Protein AF-A0A498NWX0-F1 (afdb_monomer_lite)

InterPro domains:
  IPR006941 Ribonuclease CAF1 [PF04857] (3-110)
  IPR012337 Ribonuclease H-like superfamily [SSF53098] (6-103)
  IPR036397 Ribonuclease H superfamily [G3DSA:3.30.420.10] (1-122)
  IPR051181 CAF1 family poly(A)-specific ribonucleases [PTHR15092] (2-141)

Secondary structure (DSSP, 8-state):
---TT--HHHHHHHHHHHHTTB---EEEEEEEEEETTTTEEEEEEEEEEB----SSTTS-----B--HHHHHHHHHTT--THHHHTTPBP---HHHHHHHHHHHHHHHHHHHHS---------S-------GGGHHHHHTT-

Foldseek 3Di:
DDDPPDDPVRRCVVCVVPVVLADDQKDKDKDWDQDPVVRDIDIDIDIAGAEADAPDPPGDDRHHDDDPVVVVVCVVVVNDCCCHPVVHDHDDDPVRVVVVVVVVVVVVCVPVVDPPPDPDDDDDDDDDDDDPVCVVVVVVVD

Radius of gyration: 28.74 Å; chains: 1; bounding box: 50×51×80 Å

pLDDT: mean 85.27, std 17.79, range [30.22, 98.44]

Structure (mmCIF, N/CA/C/O backbone):
data_AF-A0A498NWX0-F1
#
_entry.id   AF-A0A498NWX0-F1
#
loop_
_atom_site.group_PDB
_atom_site.id
_atom_site.type_symbol
_atom_site.label_atom_id
_atom_site.label_alt_id
_atom_site.label_comp_id
_atom_site.label_asym_id
_atom_site.label_entity_id
_atom_site.label_seq_id
_atom_site.pdbx_PDB_ins_code
_atom_site.Cartn_x
_atom_site.Cartn_y
_atom_site.Cartn_z
_atom_site.occupancy
_atom_site.B_iso_or_equiv
_atom_site.auth_seq_id
_atom_site.auth_comp_id
_atom_site.auth_asym_id
_atom_site.auth_atom_id
_atom_site.pdbx_PDB_model_num
ATOM 1 N N . MET A 1 1 ? 18.104 5.518 8.585 1.00 66.44 1 MET A N 1
ATOM 2 C CA . MET A 1 1 ? 18.520 6.357 7.433 1.00 66.44 1 MET A CA 1
ATOM 3 C C . MET A 1 1 ? 17.901 7.761 7.451 1.00 66.44 1 MET A C 1
ATOM 5 O O . MET A 1 1 ? 17.951 8.446 6.442 1.00 66.44 1 MET A O 1
ATOM 9 N N . THR A 1 2 ? 17.384 8.231 8.588 1.00 76.00 2 THR A N 1
ATOM 10 C CA . THR A 1 2 ? 17.028 9.639 8.831 1.00 76.00 2 THR A CA 1
ATOM 11 C C . THR A 1 2 ? 17.594 10.021 10.191 1.00 76.00 2 THR A C 1
ATOM 13 O O . THR A 1 2 ? 17.677 9.152 11.063 1.00 76.00 2 THR A O 1
ATOM 16 N N . ASN A 1 3 ? 17.979 11.275 10.374 1.00 84.44 3 ASN A N 1
ATOM 17 C CA . ASN A 1 3 ? 18.495 11.803 11.634 1.00 84.44 3 ASN A CA 1
ATOM 18 C C . ASN A 1 3 ? 17.549 12.888 12.179 1.00 84.44 3 ASN A C 1
ATOM 20 O O . ASN A 1 3 ? 16.794 13.493 11.424 1.00 84.44 3 ASN A O 1
ATOM 24 N N . GLY A 1 4 ? 17.589 13.145 13.488 1.00 89.38 4 GLY A N 1
ATOM 25 C CA . GLY A 1 4 ? 16.796 14.190 14.146 1.00 89.38 4 GLY A CA 1
ATOM 26 C C . GLY A 1 4 ? 17.169 15.619 13.741 1.00 89.38 4 GLY A C 1
ATOM 27 O O . GLY A 1 4 ? 16.420 16.539 14.042 1.00 89.38 4 GLY A O 1
ATOM 28 N N . LEU A 1 5 ? 18.297 15.796 13.048 1.00 94.62 5 LEU A N 1
ATOM 29 C CA . LEU A 1 5 ? 18.760 17.083 12.520 1.00 94.62 5 LEU A CA 1
ATOM 30 C C . LEU A 1 5 ? 18.372 17.316 11.053 1.00 94.62 5 LEU A C 1
ATOM 32 O O . LEU A 1 5 ? 18.697 18.366 10.510 1.00 94.62 5 LEU A O 1
ATOM 36 N N . ASP A 1 6 ? 17.717 16.348 10.405 1.00 95.62 6 ASP A N 1
ATOM 37 C CA . ASP A 1 6 ? 17.297 16.495 9.012 1.00 95.62 6 ASP A CA 1
ATOM 38 C C . ASP A 1 6 ? 16.229 17.594 8.900 1.00 95.62 6 ASP A C 1
ATOM 40 O O . ASP A 1 6 ? 15.231 17.588 9.630 1.00 95.62 6 ASP A O 1
ATOM 44 N N . THR A 1 7 ? 16.388 18.496 7.934 1.00 96.62 7 THR A N 1
ATOM 45 C CA . THR A 1 7 ? 15.298 19.383 7.507 1.00 96.62 7 THR A CA 1
ATOM 46 C C . THR A 1 7 ? 14.122 18.558 6.955 1.00 96.62 7 THR A C 1
ATOM 48 O O . THR A 1 7 ? 14.308 17.405 6.544 1.00 96.62 7 THR A O 1
ATOM 51 N N . PRO A 1 8 ? 12.894 19.114 6.897 1.00 96.31 8 PRO A N 1
ATOM 52 C CA . PRO A 1 8 ? 11.750 18.404 6.321 1.00 96.31 8 PRO A CA 1
ATOM 53 C C . PRO A 1 8 ? 12.016 17.856 4.908 1.00 96.31 8 PRO A C 1
ATOM 55 O O . PRO A 1 8 ? 11.657 16.714 4.617 1.00 96.31 8 PRO A O 1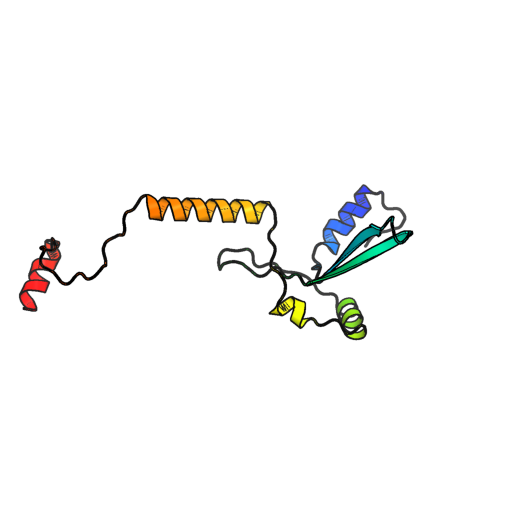
ATOM 58 N N . GLU A 1 9 ? 12.711 18.629 4.070 1.00 96.44 9 GLU A N 1
ATOM 59 C CA . GLU A 1 9 ? 13.061 18.258 2.694 1.00 96.44 9 GLU A CA 1
ATOM 60 C C . GLU A 1 9 ? 14.075 17.103 2.638 1.00 96.44 9 GLU A C 1
ATOM 62 O O . GLU A 1 9 ? 13.885 16.117 1.920 1.00 96.44 9 GLU A O 1
ATOM 67 N N . GLU A 1 10 ? 15.141 17.170 3.442 1.00 95.94 10 GLU A N 1
ATOM 68 C CA . GLU A 1 10 ? 16.142 16.099 3.521 1.00 95.94 10 GLU A CA 1
ATOM 69 C C . GLU A 1 10 ? 15.521 14.802 4.031 1.00 95.94 10 GLU A C 1
ATOM 71 O O . GLU A 1 10 ? 15.801 13.717 3.511 1.00 95.94 10 GLU A O 1
ATOM 76 N N . ARG A 1 11 ? 14.644 14.905 5.033 1.00 95.25 11 ARG A N 1
ATOM 77 C CA . ARG A 1 11 ? 13.928 13.759 5.583 1.00 95.25 11 ARG A CA 1
ATOM 78 C C . ARG A 1 11 ? 13.015 13.129 4.539 1.00 95.25 11 ARG A C 1
ATOM 80 O O . ARG A 1 11 ? 13.051 11.907 4.379 1.00 95.25 11 ARG A O 1
ATOM 87 N N . TYR A 1 12 ? 12.237 13.938 3.816 1.00 95.31 12 TYR A N 1
ATOM 88 C CA . TYR A 1 12 ? 11.396 13.468 2.716 1.00 95.31 12 TYR A CA 1
ATOM 89 C C . TYR A 1 12 ? 12.233 12.760 1.651 1.00 95.31 12 TYR A C 1
ATOM 91 O O . TYR A 1 12 ? 11.930 11.625 1.290 1.00 95.31 12 TYR A O 1
ATOM 99 N N . THR A 1 13 ? 13.332 13.374 1.213 1.00 94.94 13 THR A N 1
ATOM 100 C CA . THR A 1 13 ? 14.214 12.811 0.184 1.00 94.94 13 THR A CA 1
ATOM 101 C C . THR A 1 13 ? 14.802 11.467 0.619 1.00 94.94 13 THR A C 1
ATOM 103 O O . THR A 1 13 ? 14.779 10.492 -0.139 1.00 94.94 13 THR A O 1
ATOM 106 N N . LYS A 1 14 ? 15.281 11.368 1.866 1.00 94.38 14 LYS A N 1
ATOM 107 C CA . LYS A 1 14 ? 15.812 10.118 2.430 1.00 94.38 14 LYS A CA 1
ATOM 108 C C . LYS A 1 14 ? 14.736 9.036 2.528 1.00 94.38 14 LYS A C 1
ATOM 110 O O . LYS A 1 14 ? 15.011 7.895 2.156 1.00 94.38 14 LYS A O 1
ATOM 115 N N . LEU A 1 15 ? 13.528 9.368 2.986 1.00 93.81 15 LEU A N 1
ATOM 116 C CA . LEU A 1 15 ? 12.414 8.416 3.068 1.00 93.81 15 LEU A CA 1
ATOM 117 C C . LEU A 1 15 ? 11.953 7.971 1.682 1.00 93.81 15 LEU A C 1
ATOM 119 O O . LEU A 1 15 ? 11.847 6.775 1.430 1.00 93.81 15 LEU A O 1
ATOM 123 N N . ARG A 1 16 ? 11.756 8.904 0.751 1.00 92.94 16 ARG A N 1
ATOM 124 C CA . ARG A 1 16 ? 11.347 8.599 -0.622 1.00 92.94 16 ARG A CA 1
ATOM 125 C C . ARG A 1 16 ? 12.323 7.636 -1.292 1.00 92.94 16 ARG A C 1
ATOM 127 O O . ARG A 1 16 ? 11.891 6.674 -1.912 1.00 92.94 16 ARG A O 1
ATOM 134 N N . LYS A 1 17 ? 13.629 7.862 -1.135 1.00 91.56 17 LYS A N 1
ATOM 135 C CA . LYS A 1 17 ? 14.665 7.034 -1.766 1.00 91.56 17 LYS A CA 1
ATOM 136 C C . LYS A 1 17 ? 14.722 5.603 -1.222 1.00 91.56 17 LYS A C 1
ATOM 138 O O . LYS A 1 17 ? 14.952 4.675 -1.991 1.00 91.56 17 LYS A O 1
ATOM 143 N N . HIS A 1 18 ? 14.560 5.416 0.088 1.00 88.19 18 HIS A N 1
ATOM 144 C CA . HIS A 1 18 ? 14.820 4.117 0.722 1.00 88.19 18 HIS A CA 1
ATOM 145 C C . HIS A 1 18 ? 13.545 3.356 1.092 1.00 88.19 18 HIS A C 1
ATOM 147 O O . HIS A 1 18 ? 13.532 2.129 1.029 1.00 88.19 18 HIS A O 1
ATOM 153 N N . SER A 1 19 ? 12.476 4.063 1.458 1.00 90.62 19 SER A N 1
ATOM 154 C CA . SER A 1 19 ? 11.245 3.462 1.976 1.00 90.62 19 SER A CA 1
ATOM 155 C C . SER A 1 19 ? 10.212 3.153 0.892 1.00 90.62 19 SER A C 1
ATOM 157 O O . SER A 1 19 ? 9.406 2.252 1.089 1.00 90.62 19 SER A O 1
ATOM 159 N N . MET A 1 20 ? 10.245 3.825 -0.264 1.00 91.94 20 MET A N 1
ATOM 160 C CA . MET A 1 20 ? 9.265 3.577 -1.339 1.00 91.94 20 MET A CA 1
ATOM 161 C C . MET A 1 20 ? 9.499 2.269 -2.110 1.00 91.94 20 MET A C 1
ATOM 163 O O . MET A 1 20 ? 8.660 1.880 -2.912 1.00 91.94 20 MET A O 1
ATOM 167 N N . ASN A 1 21 ? 10.610 1.568 -1.858 1.00 92.75 21 ASN A N 1
ATOM 168 C CA . ASN A 1 21 ? 10.848 0.235 -2.423 1.00 92.75 21 ASN A CA 1
ATOM 169 C C . ASN A 1 21 ? 10.094 -0.872 -1.663 1.00 92.75 21 ASN A C 1
ATOM 171 O O . ASN A 1 21 ? 10.058 -2.013 -2.122 1.00 92.75 21 ASN A O 1
ATOM 175 N N . PHE A 1 22 ? 9.533 -0.567 -0.487 1.00 95.06 22 PHE A N 1
ATOM 176 C CA . PHE A 1 22 ? 8.675 -1.492 0.248 1.00 95.06 22 PHE A CA 1
ATOM 177 C C . PHE A 1 22 ? 7.246 -1.410 -0.276 1.00 95.06 22 PHE A C 1
ATOM 179 O O . PHE A 1 22 ? 6.739 -0.332 -0.580 1.00 95.06 22 PHE A O 1
ATOM 186 N N . LEU A 1 23 ? 6.580 -2.560 -0.332 1.00 95.25 23 LEU A N 1
ATOM 187 C CA . LEU A 1 23 ? 5.191 -2.634 -0.758 1.00 95.25 23 LEU A CA 1
ATOM 188 C C . LEU A 1 23 ? 4.243 -2.435 0.431 1.00 95.25 23 LEU A C 1
ATOM 190 O O . LEU A 1 23 ? 4.376 -3.098 1.462 1.00 95.25 23 LEU A O 1
ATOM 194 N N . LEU A 1 24 ? 3.241 -1.570 0.265 1.00 95.62 24 LEU A N 1
ATOM 195 C CA . LEU A 1 24 ? 2.084 -1.531 1.156 1.00 95.62 24 LEU A CA 1
ATOM 196 C C . LEU A 1 24 ? 1.210 -2.759 0.870 1.00 95.62 24 LEU A C 1
ATOM 198 O O . LEU A 1 24 ? 0.577 -2.825 -0.173 1.00 95.62 24 LEU A O 1
ATOM 202 N N . LEU A 1 25 ? 1.183 -3.735 1.779 1.00 96.62 25 LEU A N 1
ATOM 203 C CA . LEU A 1 25 ? 0.468 -5.005 1.569 1.00 96.62 25 LEU A CA 1
ATOM 204 C C . LEU A 1 25 ? -1.025 -4.931 1.933 1.00 96.62 25 LEU A C 1
ATOM 206 O O . LEU A 1 25 ? -1.852 -5.652 1.373 1.00 96.62 25 LEU A O 1
ATOM 210 N N . GLN A 1 26 ? -1.370 -4.081 2.903 1.00 97.88 26 GLN A N 1
ATOM 211 C CA . GLN A 1 26 ? -2.724 -3.939 3.427 1.00 97.88 26 GLN A CA 1
ATOM 212 C C . GLN A 1 26 ? -3.020 -2.472 3.740 1.00 97.88 26 GLN A C 1
ATOM 214 O O . GLN A 1 26 ? -2.251 -1.808 4.431 1.00 97.88 26 GLN A O 1
ATOM 219 N N . PHE A 1 27 ? -4.163 -1.988 3.267 1.00 98.06 27 PHE A N 1
ATOM 220 C CA . PHE A 1 27 ? -4.696 -0.666 3.557 1.00 98.06 27 PHE A CA 1
ATOM 221 C C . PHE A 1 27 ? -5.944 -0.798 4.438 1.00 98.06 27 PHE A C 1
ATOM 223 O O . PHE A 1 27 ? -6.945 -1.396 4.036 1.00 98.06 27 PHE A O 1
ATOM 230 N N . GLY A 1 28 ? -5.873 -0.275 5.662 1.00 98.06 28 GLY A N 1
ATOM 231 C CA . GLY A 1 28 ? -6.997 -0.233 6.596 1.00 98.06 28 GLY A CA 1
ATOM 232 C C . GLY A 1 28 ? -7.760 1.084 6.478 1.00 98.06 28 GLY A C 1
ATOM 233 O O . GLY A 1 28 ? -7.153 2.151 6.537 1.00 98.06 28 GLY A O 1
ATOM 234 N N . LEU A 1 29 ? -9.085 1.025 6.348 1.00 98.31 29 LEU A N 1
ATOM 235 C CA . LEU A 1 29 ? -9.952 2.206 6.290 1.00 98.31 29 LEU A CA 1
ATOM 236 C C . LEU A 1 29 ? -11.091 2.060 7.291 1.00 98.31 29 LEU A C 1
ATOM 238 O O . LEU A 1 29 ? -11.786 1.049 7.282 1.00 98.31 29 LEU A O 1
ATOM 242 N N . CYS A 1 30 ? -11.332 3.081 8.109 1.00 98.38 30 CYS A N 1
ATOM 243 C CA . CYS A 1 30 ? -12.505 3.134 8.971 1.00 98.38 30 CYS A CA 1
ATOM 244 C C . CYS A 1 30 ? -13.315 4.395 8.675 1.00 98.38 30 CYS A C 1
ATOM 246 O O . CYS A 1 30 ? -12.794 5.506 8.746 1.00 98.38 30 CYS A O 1
ATOM 248 N N . THR A 1 31 ? -14.588 4.222 8.329 1.00 98.19 31 THR A N 1
ATOM 249 C CA . THR A 1 31 ? -15.522 5.331 8.119 1.00 98.19 31 THR A CA 1
ATOM 250 C C . THR A 1 31 ? -16.300 5.595 9.395 1.00 98.19 31 THR A C 1
ATOM 252 O O . THR A 1 31 ? -16.735 4.639 10.038 1.00 98.19 31 THR A O 1
ATOM 255 N N . PHE A 1 32 ? -16.552 6.863 9.703 1.00 98.06 32 PHE A N 1
ATOM 256 C CA . PHE A 1 32 ? -17.303 7.291 10.879 1.00 98.06 32 PHE A CA 1
ATOM 257 C C . PHE A 1 32 ? -18.481 8.153 10.439 1.00 98.06 32 PHE A C 1
ATOM 259 O O . PHE A 1 32 ? -18.314 9.092 9.663 1.00 98.06 32 PHE A O 1
ATOM 266 N N . ARG A 1 33 ? -19.674 7.849 10.946 1.00 97.94 33 ARG A N 1
ATOM 267 C CA . ARG A 1 33 ? -20.877 8.660 10.752 1.00 97.94 33 ARG A CA 1
ATOM 268 C C . ARG A 1 33 ? -21.526 8.896 12.103 1.00 97.94 33 ARG A C 1
ATOM 270 O O . ARG A 1 33 ? -21.840 7.935 12.795 1.00 97.94 33 ARG A O 1
ATOM 277 N N . TYR A 1 34 ? -21.754 10.152 12.461 1.00 98.00 34 TYR A N 1
ATOM 278 C CA . TYR A 1 34 ? -22.507 10.466 13.669 1.00 98.00 34 TYR A CA 1
ATOM 279 C C . TYR A 1 34 ? -24.000 10.189 13.456 1.00 98.00 34 TYR A C 1
ATOM 281 O O . TYR A 1 34 ? -24.572 10.556 12.426 1.00 98.00 34 TYR A O 1
ATOM 289 N N . ASP A 1 35 ? -24.623 9.521 14.417 1.00 97.50 35 ASP A N 1
ATOM 290 C CA . ASP A 1 35 ? -26.054 9.266 14.476 1.00 97.50 35 ASP A CA 1
ATOM 291 C C . ASP A 1 35 ? -26.675 10.156 15.551 1.00 97.50 35 ASP A C 1
ATOM 293 O O . ASP A 1 35 ? -26.507 9.924 16.748 1.00 97.50 35 ASP A O 1
ATOM 297 N N . GLN A 1 36 ? -27.381 11.201 15.119 1.00 96.94 36 GLN A N 1
ATOM 298 C CA . GLN A 1 36 ? -27.972 12.186 16.028 1.00 96.94 36 GLN A CA 1
ATOM 299 C C . GLN A 1 36 ? -29.076 11.586 16.905 1.00 96.94 36 GLN A C 1
ATOM 301 O O . GLN A 1 36 ? -29.207 11.982 18.059 1.00 96.94 36 GLN A O 1
ATOM 306 N N . ASN A 1 37 ? -29.829 10.602 16.400 1.00 96.88 37 ASN A N 1
ATOM 307 C CA . ASN A 1 37 ? -30.935 9.997 17.147 1.00 96.88 37 ASN A CA 1
ATOM 308 C C . ASN A 1 37 ? -30.424 9.182 18.336 1.00 96.88 37 ASN A C 1
ATOM 310 O O . ASN A 1 37 ? -31.054 9.143 19.388 1.00 96.88 37 ASN A O 1
ATOM 314 N N . GLN A 1 38 ? -29.277 8.529 18.160 1.00 95.69 38 GLN A N 1
ATOM 315 C CA . GLN A 1 38 ? -28.650 7.716 19.200 1.00 95.69 38 GLN A CA 1
ATOM 316 C C . GLN A 1 38 ? -27.553 8.470 19.958 1.00 95.69 38 GLN A C 1
ATOM 318 O O . GLN A 1 38 ? -27.058 7.968 20.961 1.00 95.69 38 GLN A O 1
ATOM 323 N N . SER A 1 39 ? -27.177 9.670 19.501 1.00 96.56 39 SER A N 1
ATOM 324 C CA . SER A 1 39 ? -26.044 10.449 20.011 1.00 96.56 39 SER A CA 1
ATOM 325 C C . SER A 1 39 ? -24.712 9.678 20.008 1.00 96.56 39 SER A C 1
ATOM 327 O O . SER A 1 39 ? -23.859 9.885 20.871 1.00 96.56 39 SER A O 1
ATOM 329 N N . THR A 1 40 ? -24.504 8.790 19.030 1.00 97.81 40 THR A N 1
ATOM 330 C CA . THR A 1 40 ? -23.328 7.903 18.930 1.00 97.81 40 THR A CA 1
ATOM 331 C C . THR A 1 40 ? -22.691 7.944 17.540 1.00 97.81 40 THR A C 1
ATOM 333 O O . THR A 1 40 ? -23.290 8.412 16.575 1.00 97.81 40 THR A O 1
ATOM 336 N N . TYR A 1 41 ? -21.455 7.451 17.409 1.00 97.94 41 TYR A N 1
ATOM 337 C CA . TYR A 1 41 ? -20.819 7.244 16.104 1.00 97.94 41 TYR A CA 1
ATOM 338 C C . TYR A 1 41 ? -21.025 5.812 15.613 1.00 97.94 41 TYR A C 1
ATOM 340 O O . TYR A 1 41 ? -20.691 4.851 16.300 1.00 97.94 41 TYR A O 1
ATOM 348 N N . VAL A 1 42 ? -21.492 5.680 14.376 1.00 97.75 42 VAL A N 1
ATOM 349 C CA . VAL A 1 42 ? -21.519 4.424 13.630 1.00 97.75 42 VAL A CA 1
ATOM 350 C C . VAL A 1 42 ? -20.229 4.308 12.833 1.00 97.75 42 VAL A C 1
ATOM 352 O O . VAL A 1 42 ? -19.896 5.199 12.045 1.00 97.75 42 VAL A O 1
ATOM 355 N N . THR A 1 43 ? -19.514 3.202 13.018 1.00 98.12 43 THR A N 1
ATOM 356 C CA . THR A 1 43 ? -18.236 2.947 12.352 1.00 98.12 43 THR A CA 1
ATOM 357 C C . THR A 1 43 ? -18.329 1.767 11.394 1.00 98.12 43 THR A C 1
ATOM 359 O O . THR A 1 43 ? -19.117 0.840 11.592 1.00 98.12 43 THR A O 1
ATOM 362 N N . LYS A 1 44 ? -17.534 1.801 10.322 1.00 98.38 44 LYS A N 1
ATOM 363 C CA . LYS A 1 44 ? -17.329 0.651 9.432 1.00 98.38 44 LYS A CA 1
ATOM 364 C C . LYS A 1 44 ? -15.856 0.552 9.085 1.00 98.38 44 LYS A C 1
ATOM 366 O O . LYS A 1 44 ? -15.319 1.469 8.468 1.00 98.38 44 LYS A O 1
ATOM 371 N N . ALA A 1 45 ? -15.230 -0.545 9.492 1.00 98.31 45 ALA A N 1
ATOM 372 C CA . ALA A 1 45 ? -13.824 -0.818 9.241 1.00 98.31 45 ALA A CA 1
ATOM 373 C C . ALA A 1 45 ? -13.659 -1.810 8.083 1.00 98.31 45 ALA A C 1
ATOM 375 O O . ALA A 1 45 ? -14.394 -2.791 7.980 1.00 98.31 45 ALA A O 1
ATOM 376 N N . PHE A 1 46 ? -12.669 -1.557 7.236 1.00 98.31 46 PHE A N 1
ATOM 377 C CA . PHE A 1 46 ? -12.350 -2.325 6.043 1.00 98.31 46 PHE A CA 1
ATOM 378 C C . PHE A 1 46 ? -10.855 -2.619 5.998 1.00 98.31 46 PHE A C 1
ATOM 380 O O . PHE A 1 46 ? -10.034 -1.791 6.392 1.00 98.31 46 PHE A O 1
ATOM 387 N N . ASN A 1 47 ? -10.521 -3.792 5.467 1.00 98.00 47 ASN A N 1
ATOM 388 C CA . ASN A 1 47 ? -9.155 -4.229 5.224 1.00 98.00 47 ASN A CA 1
ATOM 389 C C . ASN A 1 47 ? -9.002 -4.554 3.739 1.00 98.00 47 ASN A C 1
ATOM 391 O O . ASN A 1 47 ? -9.557 -5.545 3.264 1.00 98.00 47 ASN A O 1
ATOM 395 N N . PHE A 1 48 ? -8.246 -3.732 3.021 1.00 98.38 48 PHE A N 1
ATOM 396 C CA . PHE A 1 48 ? -7.950 -3.929 1.608 1.00 98.38 48 PHE A CA 1
ATOM 397 C C . PHE A 1 48 ? -6.562 -4.538 1.470 1.00 98.38 48 PHE A C 1
ATOM 399 O O . PHE A 1 48 ? -5.566 -3.892 1.777 1.00 98.38 48 PHE A O 1
ATOM 406 N N . TYR A 1 49 ? -6.491 -5.785 1.021 1.00 98.38 49 TYR A N 1
ATOM 407 C CA . TYR A 1 49 ? -5.227 -6.422 0.665 1.00 98.38 49 TYR A CA 1
ATOM 408 C C . TYR A 1 49 ? -4.925 -6.065 -0.783 1.00 98.38 49 TYR A C 1
ATOM 410 O O . TYR A 1 49 ? -5.752 -6.335 -1.651 1.00 98.38 49 TYR A O 1
ATOM 418 N N . ILE A 1 50 ? -3.784 -5.435 -1.041 1.00 97.31 50 ILE A N 1
ATOM 419 C CA . ILE A 1 50 ? -3.435 -4.905 -2.364 1.00 97.31 50 ILE A CA 1
ATOM 420 C C . ILE A 1 50 ? -2.144 -5.546 -2.857 1.00 97.31 50 ILE A C 1
ATOM 422 O O . ILE A 1 50 ? -1.236 -5.818 -2.072 1.00 97.31 50 ILE A O 1
ATOM 426 N N . PHE A 1 51 ? -2.063 -5.809 -4.157 1.00 96.88 51 PHE A N 1
ATOM 427 C CA . PHE A 1 51 ? -0.869 -6.386 -4.763 1.00 96.88 51 PHE A CA 1
ATOM 428 C C . PHE A 1 51 ? -0.724 -5.915 -6.215 1.00 96.88 51 PHE A C 1
ATOM 430 O O . PHE A 1 51 ? -1.704 -5.993 -6.959 1.00 96.88 51 PHE A O 1
ATOM 437 N N . PRO A 1 52 ? 0.465 -5.451 -6.646 1.00 94.44 52 PRO A N 1
ATOM 438 C CA . PRO A 1 52 ? 0.703 -4.957 -7.999 1.00 94.44 52 PRO A CA 1
ATOM 439 C C . PRO A 1 52 ? 0.789 -6.116 -9.001 1.00 94.44 52 PRO A C 1
ATOM 441 O O . PRO A 1 52 ? 1.852 -6.455 -9.515 1.00 94.44 52 PRO A O 1
ATOM 444 N N . LYS A 1 53 ? -0.339 -6.782 -9.251 1.00 91.00 53 LYS A N 1
ATOM 445 C CA . LYS A 1 53 ? -0.418 -7.872 -10.220 1.00 91.00 53 LYS A CA 1
ATOM 446 C C . LYS A 1 53 ? -0.298 -7.296 -11.639 1.00 91.00 53 LYS A C 1
ATOM 448 O O . LYS A 1 53 ? -1.154 -6.489 -12.006 1.00 91.00 53 LYS A O 1
ATOM 453 N N . PRO A 1 54 ? 0.676 -7.740 -12.458 1.00 88.44 54 PRO A N 1
ATOM 454 C CA . PRO A 1 54 ? 0.779 -7.300 -13.844 1.00 88.44 54 PRO A CA 1
ATOM 455 C C . PRO A 1 54 ? -0.522 -7.588 -14.596 1.00 88.44 54 PRO A C 1
ATOM 457 O O . PRO A 1 54 ? -1.025 -8.716 -14.587 1.00 88.44 54 PRO A O 1
ATOM 460 N N . PHE A 1 55 ? -1.081 -6.5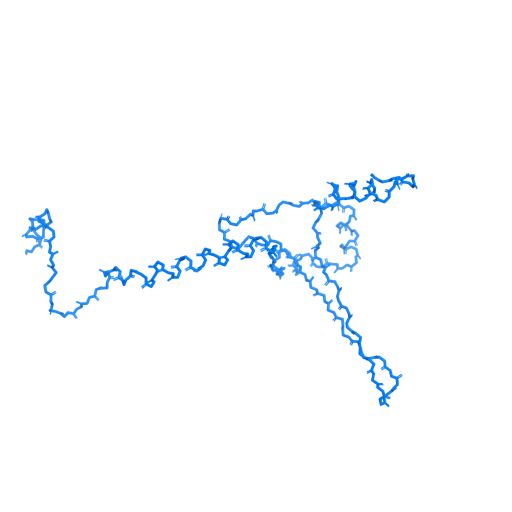61 -15.232 1.00 83.38 55 PHE A N 1
ATOM 461 C CA . PHE A 1 55 ? -2.361 -6.668 -15.929 1.00 83.38 55 PHE A CA 1
ATOM 462 C C . PHE A 1 55 ? -2.236 -7.416 -17.267 1.00 83.38 55 PHE A C 1
ATOM 464 O O . PHE A 1 55 ? -3.139 -8.142 -17.681 1.00 83.38 55 PHE A O 1
ATOM 471 N N . SER A 1 56 ? -1.093 -7.278 -17.937 1.00 81.44 56 SER A N 1
ATOM 472 C CA . SER A 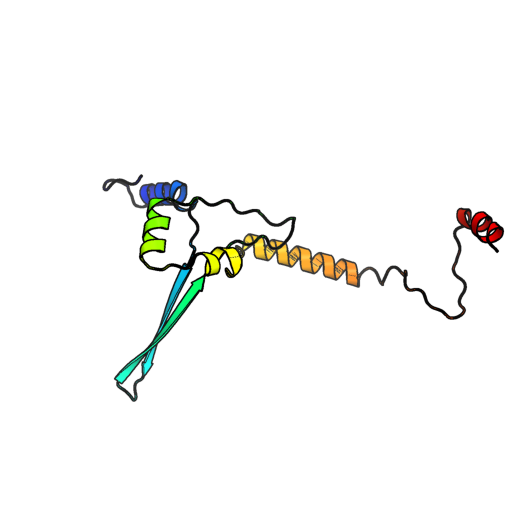1 56 ? -0.774 -7.935 -19.204 1.00 81.44 56 SER A CA 1
ATOM 473 C C . SER A 1 56 ? 0.718 -8.268 -19.288 1.00 81.44 56 SER A C 1
ATOM 475 O O . SER A 1 56 ? 1.507 -7.822 -18.458 1.00 81.44 56 SER A O 1
ATOM 477 N N . ARG A 1 57 ? 1.133 -9.013 -20.322 1.00 80.56 57 ARG A N 1
ATOM 478 C CA . ARG A 1 57 ? 2.559 -9.320 -20.562 1.00 80.56 57 ARG A CA 1
ATOM 479 C C . ARG A 1 57 ? 3.419 -8.084 -20.840 1.00 80.56 57 ARG A C 1
ATOM 481 O O . ARG A 1 57 ? 4.632 -8.169 -20.716 1.00 80.56 57 ARG A O 1
ATOM 488 N N . THR A 1 58 ? 2.805 -6.977 -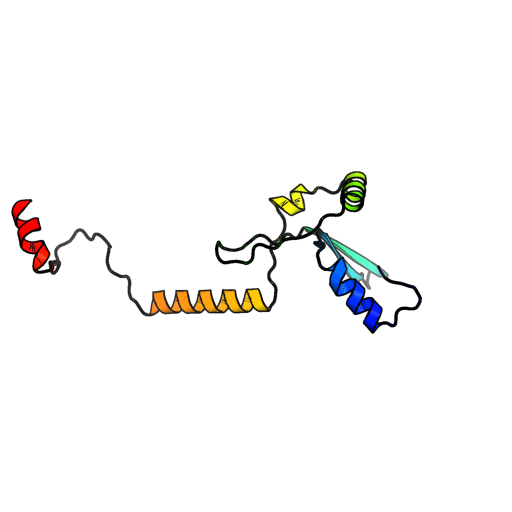21.249 1.00 81.00 58 THR A N 1
ATOM 489 C CA . THR A 1 58 ? 3.485 -5.703 -21.512 1.00 81.00 58 THR A CA 1
ATOM 490 C C . THR A 1 58 ? 3.422 -4.754 -20.319 1.00 81.00 58 THR A C 1
ATOM 492 O O . THR A 1 58 ? 4.040 -3.695 -20.359 1.00 81.00 58 THR A O 1
ATOM 495 N N . SER A 1 59 ? 2.678 -5.106 -19.265 1.00 83.06 59 SER A N 1
ATOM 496 C CA .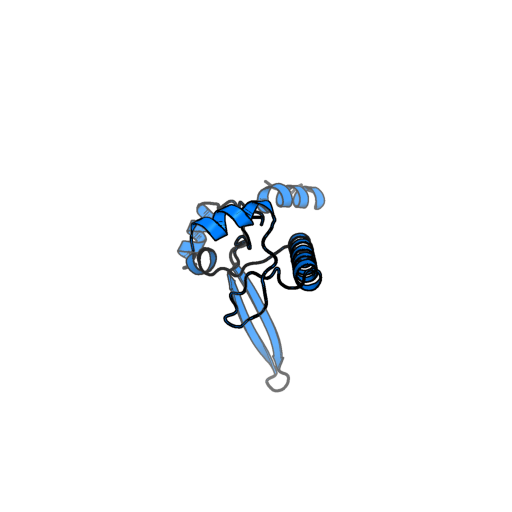 SER A 1 59 ? 2.588 -4.292 -18.056 1.00 83.06 59 SER A CA 1
ATOM 497 C C . SER A 1 59 ? 3.891 -4.366 -17.252 1.00 83.06 59 SER A C 1
ATOM 499 O O . SER A 1 59 ? 4.538 -5.417 -17.255 1.00 83.06 59 SER A O 1
ATOM 501 N N . PRO A 1 60 ? 4.266 -3.289 -16.538 1.00 84.62 60 PRO A N 1
ATOM 502 C CA . PRO A 1 60 ? 5.435 -3.300 -15.671 1.00 84.62 60 PRO A CA 1
ATOM 503 C C . PRO A 1 60 ? 5.378 -4.440 -14.648 1.00 84.62 60 PRO A C 1
ATOM 505 O O . PRO A 1 60 ? 4.365 -4.647 -13.979 1.00 84.62 60 PRO A O 1
ATOM 508 N N . ASP A 1 61 ? 6.486 -5.167 -14.517 1.00 88.69 61 ASP A N 1
ATOM 509 C CA . ASP A 1 61 ? 6.672 -6.153 -13.455 1.00 88.69 61 ASP A CA 1
ATOM 510 C C . ASP A 1 61 ? 7.298 -5.467 -12.235 1.00 88.69 61 ASP A C 1
ATOM 512 O O . ASP A 1 61 ? 8.497 -5.157 -12.208 1.00 88.69 61 ASP A O 1
ATOM 516 N N . ILE A 1 62 ? 6.457 -5.148 -11.250 1.00 91.38 62 ILE A N 1
ATOM 517 C CA . ILE A 1 62 ? 6.846 -4.343 -10.092 1.00 91.38 62 ILE A CA 1
ATOM 518 C C . ILE A 1 62 ? 7.686 -5.183 -9.127 1.00 91.38 62 ILE A C 1
ATOM 520 O O . ILE A 1 62 ? 7.227 -6.163 -8.541 1.00 91.38 62 ILE A O 1
ATOM 524 N N . LYS A 1 63 ? 8.923 -4.734 -8.894 1.00 93.75 63 LYS A N 1
ATOM 525 C CA . LYS A 1 63 ? 9.831 -5.303 -7.893 1.00 93.75 63 LYS A CA 1
ATOM 526 C C . LYS A 1 63 ? 9.722 -4.526 -6.590 1.00 93.75 63 LYS A C 1
ATOM 528 O O . LYS A 1 63 ? 9.830 -3.304 -6.585 1.00 93.75 63 LYS A O 1
ATOM 533 N N . PHE A 1 64 ? 9.574 -5.245 -5.485 1.00 94.94 64 PHE A N 1
ATOM 534 C CA . PHE A 1 64 ? 9.512 -4.672 -4.145 1.00 94.94 64 PHE A CA 1
ATOM 535 C C . PHE A 1 64 ? 10.427 -5.430 -3.185 1.00 94.94 64 PHE A C 1
ATOM 537 O O . PHE A 1 64 ? 10.823 -6.570 -3.430 1.00 94.94 64 PHE A O 1
ATOM 544 N N . ILE A 1 65 ? 10.769 -4.775 -2.082 1.00 95.56 65 ILE A N 1
ATOM 545 C CA . ILE A 1 65 ? 11.621 -5.319 -1.029 1.00 95.56 65 ILE A CA 1
ATOM 546 C C . ILE A 1 65 ? 10.748 -5.747 0.150 1.00 95.56 65 ILE A C 1
ATOM 548 O O . ILE A 1 65 ? 9.792 -5.066 0.523 1.00 95.56 65 ILE A O 1
ATOM 552 N N . CYS A 1 66 ? 11.117 -6.862 0.776 1.00 95.06 66 CYS A N 1
ATOM 553 C CA . CYS A 1 66 ? 10.603 -7.274 2.076 1.00 95.06 66 CYS A CA 1
ATOM 554 C C . CYS A 1 66 ? 11.735 -7.255 3.100 1.00 95.06 66 CYS A C 1
ATOM 556 O O . CYS A 1 66 ? 12.831 -7.745 2.838 1.00 95.06 66 CYS A O 1
ATOM 558 N N . GLN A 1 67 ? 11.458 -6.717 4.284 1.00 96.88 67 GLN A N 1
ATOM 559 C CA . GLN A 1 67 ? 12.362 -6.805 5.425 1.00 96.88 67 GLN A CA 1
ATOM 560 C C . GLN A 1 67 ? 11.945 -7.989 6.297 1.00 96.88 67 GLN A C 1
ATOM 562 O O . GLN A 1 67 ? 10.806 -8.039 6.759 1.00 96.88 67 GLN A O 1
ATOM 567 N N . SER A 1 68 ? 12.869 -8.916 6.563 1.00 97.56 68 SER A N 1
ATOM 568 C CA . SER A 1 68 ? 12.574 -10.163 7.283 1.00 97.56 68 SER A CA 1
ATOM 569 C C . SER A 1 68 ? 11.906 -9.933 8.638 1.00 97.56 68 SER A C 1
ATOM 571 O O . SER A 1 68 ? 10.904 -10.571 8.933 1.00 97.56 68 SER A O 1
ATOM 573 N N . SER A 1 69 ? 12.389 -8.971 9.432 1.00 98.19 69 SER A N 1
ATOM 574 C CA . SER A 1 69 ? 11.792 -8.665 10.741 1.00 98.19 69 SER A CA 1
ATOM 575 C C . SER A 1 69 ? 10.375 -8.089 10.639 1.00 98.19 69 SER A C 1
ATOM 577 O O . SER A 1 69 ? 9.563 -8.295 11.530 1.00 98.19 69 SER A O 1
ATOM 579 N N . SER A 1 70 ? 10.058 -7.367 9.560 1.00 97.44 70 SER A N 1
ATOM 580 C CA . SER A 1 70 ? 8.708 -6.841 9.327 1.00 97.44 70 SER A CA 1
ATOM 581 C C . SER A 1 70 ? 7.743 -7.954 8.927 1.00 97.44 70 SER A C 1
ATOM 583 O O . SER A 1 70 ? 6.595 -7.952 9.361 1.00 97.44 70 SER A O 1
ATOM 585 N N . ILE A 1 71 ? 8.212 -8.918 8.131 1.00 97.81 71 ILE A N 1
ATOM 586 C CA . ILE A 1 71 ? 7.435 -10.112 7.787 1.00 97.81 71 ILE A CA 1
ATOM 587 C C . ILE A 1 71 ? 7.184 -10.957 9.036 1.00 97.81 71 ILE A C 1
ATOM 589 O O . ILE A 1 71 ? 6.037 -11.308 9.293 1.00 97.81 71 ILE A O 1
ATOM 593 N N . ASP A 1 72 ? 8.219 -11.222 9.834 1.00 98.31 72 ASP A N 1
ATOM 594 C CA . ASP A 1 72 ? 8.110 -11.972 11.090 1.00 98.31 72 ASP A CA 1
ATOM 595 C C . ASP A 1 72 ? 7.106 -11.326 12.058 1.00 98.31 72 ASP A C 1
ATOM 597 O O . ASP A 1 72 ? 6.189 -11.988 12.545 1.00 98.31 72 ASP A O 1
ATOM 601 N N . PHE A 1 73 ? 7.182 -10.001 12.231 1.00 98.44 73 PHE A N 1
ATOM 602 C CA . PHE A 1 73 ? 6.200 -9.253 13.014 1.00 98.44 73 PHE A CA 1
ATOM 603 C C . PHE A 1 73 ? 4.767 -9.464 12.503 1.00 98.44 73 PHE A C 1
ATOM 605 O O . PHE A 1 73 ? 3.878 -9.780 13.292 1.00 98.44 73 PHE A O 1
ATOM 612 N N . LEU A 1 74 ? 4.527 -9.345 11.194 1.00 98.25 74 LEU A N 1
ATOM 613 C CA . LEU A 1 74 ? 3.197 -9.551 10.613 1.00 98.25 74 LEU A CA 1
ATOM 614 C C . LEU A 1 74 ? 2.696 -10.991 10.808 1.00 98.25 74 LEU A C 1
ATOM 616 O O . LEU A 1 74 ? 1.540 -11.183 11.191 1.00 98.25 74 LEU A O 1
ATOM 620 N N . VAL A 1 75 ? 3.556 -11.996 10.609 1.00 97.81 75 VAL A N 1
ATOM 621 C CA . VAL A 1 75 ? 3.224 -13.406 10.880 1.00 97.81 75 VAL A CA 1
ATOM 622 C C . VAL A 1 75 ? 2.838 -13.591 12.349 1.00 97.81 75 VAL A C 1
ATOM 624 O O . VAL A 1 75 ? 1.822 -14.225 12.630 1.00 97.81 75 VAL A O 1
ATOM 627 N N . SER A 1 76 ? 3.583 -12.986 13.282 1.00 98.44 76 SER A N 1
ATOM 628 C CA . SER A 1 76 ? 3.298 -13.075 14.722 1.00 98.44 76 SER A CA 1
ATOM 629 C C . SER A 1 76 ? 1.919 -12.521 15.110 1.00 98.44 76 SER A C 1
ATOM 631 O O . SER A 1 76 ? 1.341 -12.952 16.103 1.00 98.44 76 SER A O 1
ATOM 633 N N . GLN A 1 77 ? 1.376 -11.589 14.317 1.00 98.25 77 GLN A N 1
ATOM 634 C CA . GLN A 1 77 ? 0.044 -11.003 14.506 1.00 98.25 77 GLN A CA 1
ATOM 635 C C . GLN A 1 77 ? -1.056 -11.731 13.710 1.00 98.25 77 GLN A C 1
ATOM 637 O O . GLN A 1 77 ? -2.190 -11.259 13.646 1.00 98.25 77 GLN A O 1
ATOM 642 N N . GLY A 1 78 ? -0.745 -12.870 13.081 1.00 97.88 78 GLY A N 1
ATOM 643 C CA . GLY A 1 78 ? -1.705 -13.652 12.299 1.00 97.88 78 GLY A CA 1
ATOM 644 C C . GLY A 1 78 ? -2.032 -13.056 10.927 1.00 97.88 78 GLY A C 1
ATOM 645 O O . GLY A 1 78 ? -3.107 -13.319 10.382 1.00 97.88 78 GLY A O 1
ATOM 646 N N . PHE A 1 79 ? -1.139 -12.243 10.352 1.00 98.19 79 PHE A N 1
ATOM 647 C CA . PHE A 1 79 ? -1.326 -11.712 9.004 1.00 98.19 79 PHE A CA 1
ATOM 648 C C . PHE A 1 79 ? -1.301 -12.836 7.957 1.00 98.19 79 PHE A C 1
ATOM 650 O O . PHE A 1 79 ? -0.321 -13.570 7.827 1.00 98.19 79 PHE A O 1
ATOM 657 N N . ASP A 1 80 ? -2.366 -12.943 7.162 1.00 97.50 80 ASP A N 1
ATOM 658 C CA . ASP A 1 80 ? -2.464 -13.929 6.084 1.00 97.50 80 ASP A CA 1
ATOM 659 C C . ASP A 1 80 ? -1.922 -13.365 4.765 1.00 97.50 80 ASP A C 1
ATOM 661 O O . ASP A 1 80 ? -2.625 -12.691 4.006 1.00 97.50 80 ASP A O 1
ATOM 665 N N . PHE A 1 81 ? -0.664 -13.685 4.465 1.00 97.62 81 PHE A N 1
ATOM 666 C CA . PHE A 1 81 ? -0.001 -13.283 3.224 1.00 97.62 81 PHE A CA 1
ATOM 667 C C . PHE A 1 81 ? -0.663 -13.844 1.956 1.00 97.62 81 PHE A C 1
ATOM 669 O O . PHE A 1 81 ? -0.490 -13.263 0.883 1.00 97.62 81 PHE A O 1
ATOM 676 N N . ASN A 1 82 ? -1.467 -14.913 2.037 1.00 97.62 82 ASN A N 1
ATOM 677 C CA . ASN A 1 82 ? -2.186 -15.409 0.861 1.00 97.62 82 ASN A CA 1
ATOM 678 C C . ASN A 1 82 ? -3.245 -14.412 0.386 1.00 97.62 82 ASN A C 1
ATOM 680 O O . ASN A 1 82 ? -3.464 -14.296 -0.821 1.00 97.62 82 ASN A O 1
ATOM 684 N N . LYS A 1 83 ? -3.849 -13.640 1.300 1.00 97.75 83 LYS A N 1
ATOM 685 C CA . LYS A 1 83 ? -4.794 -12.574 0.932 1.00 97.75 83 LYS A CA 1
ATOM 686 C C . LYS A 1 83 ? -4.143 -11.491 0.079 1.00 97.75 83 LYS A C 1
ATOM 688 O O . LYS A 1 83 ? -4.836 -10.864 -0.709 1.00 97.75 83 LYS A O 1
ATOM 693 N N . VAL A 1 84 ? -2.829 -11.310 0.206 1.00 97.44 84 VAL A N 1
ATOM 694 C CA . VAL A 1 84 ? -2.046 -10.365 -0.596 1.00 97.44 84 VAL A CA 1
ATOM 695 C C . VAL A 1 84 ? -1.577 -11.020 -1.889 1.00 97.44 84 VAL A C 1
ATOM 697 O O . VAL A 1 84 ? -1.974 -10.615 -2.973 1.00 97.44 84 VAL A O 1
ATOM 700 N N . PHE A 1 85 ? -0.758 -12.067 -1.797 1.00 96.38 85 PHE A N 1
ATOM 701 C CA . PHE A 1 85 ? -0.043 -12.583 -2.967 1.00 96.38 85 PHE A CA 1
ATOM 702 C C . PHE A 1 85 ? -0.912 -13.426 -3.907 1.00 96.38 85 PHE A C 1
ATOM 704 O O . PHE A 1 85 ? -0.580 -13.557 -5.083 1.00 96.38 85 PHE A O 1
ATOM 711 N N . ARG A 1 86 ? -2.022 -14.003 -3.420 1.00 96.12 86 ARG A N 1
ATOM 712 C CA . ARG A 1 86 ? -2.960 -14.772 -4.262 1.00 96.12 86 ARG A CA 1
ATOM 713 C C . ARG A 1 86 ? -4.185 -13.958 -4.659 1.00 96.12 86 ARG A C 1
ATOM 715 O O . ARG A 1 86 ? -4.604 -14.020 -5.812 1.00 96.12 86 ARG A O 1
ATOM 722 N N . SER A 1 87 ? -4.739 -13.216 -3.703 1.00 96.31 87 SER A N 1
ATOM 723 C CA . SER A 1 87 ? -6.043 -12.553 -3.837 1.00 96.31 87 SER A CA 1
ATOM 724 C C . SER A 1 87 ? -5.979 -11.032 -3.706 1.00 96.31 87 SER A C 1
ATOM 726 O O . SER A 1 87 ? -7.022 -10.395 -3.562 1.00 96.31 87 SER A O 1
ATOM 728 N N . GLY A 1 88 ? -4.778 -10.450 -3.733 1.00 97.25 88 GLY A N 1
ATOM 729 C CA . GLY A 1 88 ? -4.596 -9.013 -3.599 1.00 97.25 88 GLY A CA 1
ATOM 730 C C . GLY A 1 88 ? -5.308 -8.256 -4.711 1.00 97.25 88 GLY A C 1
ATOM 731 O O . GLY A 1 88 ? -5.278 -8.647 -5.881 1.00 97.25 88 GLY A O 1
ATOM 732 N N . ILE A 1 89 ? -5.953 -7.162 -4.328 1.00 97.69 89 ILE A N 1
ATOM 733 C CA . ILE A 1 89 ? -6.635 -6.253 -5.237 1.00 97.69 89 ILE A CA 1
ATOM 734 C C . ILE A 1 89 ? -5.561 -5.574 -6.105 1.00 97.69 89 ILE A C 1
ATOM 736 O O . ILE A 1 89 ? -4.648 -4.952 -5.545 1.00 97.69 89 ILE A O 1
ATOM 740 N N . PRO A 1 90 ? -5.633 -5.696 -7.444 1.00 95.50 90 PRO A N 1
ATOM 741 C CA . PRO A 1 90 ? -4.711 -5.011 -8.336 1.00 95.50 90 PRO A CA 1
ATOM 742 C C . PRO A 1 90 ? -4.983 -3.507 -8.332 1.00 95.50 90 PRO A C 1
ATOM 744 O O . PRO A 1 90 ? -6.113 -3.064 -8.124 1.00 95.50 90 PRO A O 1
ATOM 747 N N . TYR A 1 91 ? -3.946 -2.726 -8.600 1.00 94.19 91 TYR A N 1
ATOM 748 C CA . TYR A 1 91 ? -4.031 -1.278 -8.733 1.00 94.19 91 TYR A CA 1
ATOM 749 C C . TYR A 1 91 ? -3.105 -0.806 -9.854 1.00 94.19 91 TYR A C 1
ATOM 751 O O . TYR A 1 91 ? -2.192 -1.529 -10.248 1.00 94.19 91 TYR A O 1
ATOM 759 N N . LEU A 1 92 ? -3.364 0.401 -10.349 1.00 92.50 92 LEU A N 1
ATOM 760 C CA . LEU A 1 92 ? -2.556 1.097 -11.345 1.00 92.50 92 LEU A CA 1
ATOM 761 C C . LEU A 1 92 ? -2.276 2.512 -10.845 1.00 92.50 92 LEU A C 1
ATOM 763 O O . LEU A 1 92 ? -3.096 3.083 -10.115 1.00 92.50 92 LEU A O 1
ATOM 767 N N . THR A 1 93 ? -1.142 3.082 -11.242 1.00 91.56 93 THR A N 1
ATOM 768 C CA . THR A 1 93 ? -0.941 4.528 -11.121 1.00 91.56 93 THR A CA 1
ATOM 769 C C . THR A 1 93 ? -1.790 5.273 -12.148 1.00 91.56 93 THR A C 1
ATOM 771 O O . THR A 1 93 ? -2.357 4.685 -13.071 1.00 91.56 93 THR A O 1
ATOM 774 N N . GLN A 1 94 ? -1.878 6.592 -11.989 1.00 93.62 94 GLN A N 1
ATOM 775 C CA . GLN A 1 94 ? -2.604 7.440 -12.928 1.00 93.62 94 GLN A CA 1
ATOM 776 C C . GLN A 1 94 ? -2.013 7.356 -14.345 1.00 93.62 94 GLN A C 1
ATOM 778 O O . GLN A 1 94 ? -2.750 7.303 -15.325 1.00 93.62 94 GLN A O 1
ATOM 783 N N . GLU A 1 95 ? -0.687 7.305 -14.461 1.00 91.56 95 GLU A N 1
ATOM 784 C CA . GLU A 1 95 ? 0.010 7.198 -15.742 1.00 91.56 95 GLU A CA 1
ATOM 785 C C . GLU A 1 95 ? -0.226 5.834 -16.400 1.00 91.56 95 GLU A C 1
ATOM 787 O O . GLU A 1 95 ? -0.510 5.770 -17.595 1.00 91.56 95 GLU A O 1
ATOM 792 N N . GLU A 1 96 ? -0.147 4.748 -15.624 1.00 90.06 96 GLU A N 1
ATOM 793 C CA . GLU A 1 96 ? -0.411 3.391 -16.113 1.00 90.06 96 GLU A CA 1
ATOM 794 C C . GLU A 1 96 ? -1.864 3.230 -16.577 1.00 90.06 96 GLU A C 1
ATOM 796 O O . GLU A 1 96 ? -2.122 2.623 -17.617 1.00 90.06 96 GLU A O 1
ATOM 801 N N . GLU A 1 97 ? -2.820 3.793 -15.833 1.00 92.38 97 GLU A N 1
ATOM 802 C CA . GLU A 1 97 ? -4.239 3.778 -16.190 1.00 92.38 97 GLU A CA 1
ATOM 803 C C . GLU A 1 97 ? -4.509 4.555 -17.484 1.00 92.38 97 GLU A C 1
ATOM 805 O O . GLU A 1 97 ? -5.193 4.033 -18.368 1.00 92.38 97 GLU A O 1
ATOM 810 N N . SER A 1 98 ? -3.913 5.742 -17.639 1.00 92.12 98 SER A N 1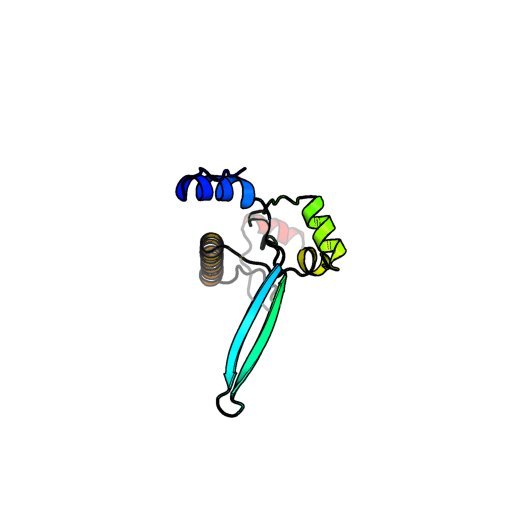
ATOM 811 C CA . SER A 1 98 ? -4.041 6.550 -18.856 1.00 92.12 98 SER A CA 1
ATOM 812 C C . SER A 1 98 ? -3.494 5.823 -20.086 1.00 92.12 98 SER A C 1
ATOM 814 O O . SER A 1 98 ? -4.167 5.771 -21.114 1.00 92.12 98 SER A O 1
ATOM 816 N N . GLN A 1 99 ? -2.302 5.228 -19.984 1.00 89.56 99 GLN A N 1
ATOM 817 C CA . GLN A 1 99 ? -1.695 4.464 -21.081 1.00 89.56 99 GLN A CA 1
ATOM 818 C C . GLN A 1 99 ? -2.540 3.244 -21.449 1.00 89.56 99 GLN A C 1
ATOM 820 O O . GLN A 1 99 ? -2.738 2.937 -22.625 1.00 89.56 99 GLN A O 1
ATOM 825 N N . LEU A 1 100 ? -3.055 2.534 -20.443 1.00 88.00 100 LEU A N 1
ATOM 826 C CA . LEU A 1 100 ? -3.881 1.358 -20.670 1.00 88.00 100 LEU A CA 1
ATOM 827 C C . LEU A 1 100 ? -5.195 1.734 -21.369 1.00 88.00 100 LEU A C 1
ATOM 829 O O . LEU A 1 100 ? -5.623 1.037 -22.289 1.00 88.00 100 LEU A O 1
ATOM 833 N N . ARG A 1 101 ? -5.820 2.845 -20.965 1.00 91.12 101 ARG A N 1
ATOM 834 C CA . ARG A 1 101 ? -7.049 3.370 -21.570 1.00 91.12 101 ARG A CA 1
ATOM 835 C C . ARG A 1 101 ? -6.859 3.725 -23.045 1.00 91.12 101 ARG A C 1
ATOM 837 O O . ARG A 1 101 ? -7.661 3.282 -23.864 1.00 91.12 101 ARG A O 1
ATOM 844 N N . GLU A 1 102 ? -5.784 4.433 -23.379 1.00 91.19 102 GLU A N 1
ATOM 845 C CA . GLU A 1 102 ? -5.442 4.788 -24.762 1.00 91.19 102 GLU A CA 1
ATOM 846 C C . GLU A 1 102 ? -5.276 3.534 -25.636 1.00 91.19 102 GLU A C 1
ATOM 848 O O . GLU A 1 102 ? -5.944 3.393 -26.660 1.00 91.19 102 GLU A O 1
ATOM 853 N N . GLN A 1 103 ? -4.511 2.539 -25.168 1.00 87.38 103 GLN A N 1
ATOM 854 C CA . GLN A 1 103 ? -4.338 1.264 -25.881 1.00 87.38 103 GLN A CA 1
ATOM 855 C C . GLN A 1 103 ? -5.664 0.523 -26.121 1.00 87.38 103 GLN A C 1
ATOM 857 O O . GLN A 1 103 ? -5.852 -0.133 -27.153 1.00 87.38 103 GLN A O 1
ATOM 862 N N . TYR A 1 104 ? -6.595 0.583 -25.166 1.00 86.56 104 TYR A N 1
ATOM 863 C CA . TYR A 1 104 ? -7.920 -0.016 -25.324 1.00 86.56 104 TYR A CA 1
ATOM 864 C C . TYR A 1 104 ? -8.761 0.705 -26.382 1.00 86.56 104 TYR A C 1
ATOM 866 O O . TYR A 1 104 ? -9.453 0.045 -27.165 1.00 86.56 104 TYR A O 1
ATOM 874 N N . GLU A 1 105 ? -8.704 2.033 -26.420 1.00 91.38 105 GLU A N 1
ATOM 875 C CA . GLU A 1 105 ? -9.424 2.864 -27.387 1.00 91.38 105 GLU A CA 1
ATOM 876 C C . GLU A 1 105 ? -8.865 2.703 -28.806 1.00 91.38 105 GLU A C 1
ATOM 878 O O . GLU A 1 105 ? -9.639 2.531 -29.754 1.00 91.38 105 GLU A O 1
ATOM 883 N N . GLU A 1 106 ? -7.542 2.642 -28.958 1.00 89.56 106 GLU A N 1
ATOM 884 C CA . GLU A 1 106 ? -6.875 2.344 -30.228 1.00 89.56 106 GLU A CA 1
ATOM 885 C C . GLU A 1 106 ? -7.273 0.966 -30.760 1.00 89.56 106 GLU A C 1
ATOM 887 O O . GLU A 1 106 ? -7.701 0.838 -31.910 1.00 89.56 106 GLU A O 1
ATOM 892 N N . ARG A 1 107 ? -7.208 -0.076 -29.915 1.00 86.12 107 ARG A N 1
ATOM 893 C CA . ARG A 1 107 ? -7.612 -1.436 -30.304 1.00 86.12 107 ARG A CA 1
ATOM 894 C C . ARG A 1 107 ? -9.080 -1.478 -30.723 1.00 86.12 107 ARG A C 1
ATOM 896 O O . ARG A 1 107 ? -9.423 -2.110 -31.720 1.00 86.12 107 ARG A O 1
ATOM 903 N N . ARG A 1 108 ? -9.958 -0.801 -29.979 1.00 86.50 108 ARG A N 1
ATOM 904 C CA . ARG A 1 108 ? -11.386 -0.705 -30.308 1.00 86.50 108 ARG A CA 1
ATOM 905 C C . ARG A 1 108 ? -11.610 0.028 -31.633 1.00 86.50 108 ARG A C 1
ATOM 907 O O . ARG A 1 108 ? -12.472 -0.381 -32.405 1.00 86.50 108 ARG A O 1
ATOM 914 N N . SER A 1 109 ? -10.827 1.064 -31.919 1.00 83.75 109 SER A N 1
ATOM 915 C CA . SER A 1 109 ? -10.895 1.811 -33.179 1.00 83.75 109 SER A CA 1
ATOM 916 C C . SER A 1 109 ? -10.417 0.980 -34.369 1.00 83.75 109 SER A C 1
ATOM 918 O O . SER A 1 109 ? -11.044 1.024 -35.420 1.00 83.75 109 SER A O 1
ATOM 920 N N . GLN A 1 110 ? -9.384 0.150 -34.199 1.00 79.81 110 GLN A N 1
ATOM 921 C CA . GLN A 1 110 ? -8.927 -0.791 -35.231 1.00 79.81 110 GLN A CA 1
ATOM 922 C C . GLN A 1 110 ? -9.977 -1.869 -35.537 1.00 79.81 110 GLN A C 1
ATOM 924 O O . GLN A 1 110 ? -10.225 -2.169 -36.701 1.00 79.81 110 GLN A O 1
ATOM 929 N N . ILE A 1 111 ? -10.648 -2.401 -34.508 1.00 73.00 111 ILE A N 1
ATOM 930 C CA . ILE A 1 111 ? -11.743 -3.376 -34.667 1.00 73.00 111 ILE A CA 1
ATOM 931 C C . ILE A 1 111 ? -12.964 -2.746 -35.355 1.00 73.00 111 ILE A C 1
ATOM 933 O O . ILE A 1 111 ? -13.650 -3.410 -36.123 1.00 73.00 111 ILE A O 1
ATOM 937 N N . ASN A 1 112 ? -13.242 -1.466 -35.101 1.00 65.12 112 ASN A N 1
ATOM 938 C CA . ASN A 1 112 ? -14.370 -0.765 -35.719 1.00 65.12 112 ASN A CA 1
ATOM 939 C C . ASN A 1 112 ? -14.035 -0.177 -37.107 1.00 65.12 112 ASN A C 1
ATOM 941 O O . ASN A 1 112 ? -14.948 0.078 -37.888 1.00 65.12 112 ASN A O 1
ATOM 945 N N . GLY A 1 113 ? -12.753 0.056 -37.412 1.00 58.00 113 GLY A N 1
ATOM 946 C CA . GLY A 1 113 ? -12.254 0.598 -38.684 1.00 58.00 113 GLY A CA 1
ATOM 947 C C . GLY A 1 113 ? -11.870 -0.463 -39.720 1.00 58.00 113 GLY A C 1
ATOM 948 O O . GLY A 1 113 ? -11.694 -0.139 -40.892 1.00 58.00 113 GLY A O 1
ATOM 949 N N . VAL A 1 114 ? -11.785 -1.730 -39.314 1.00 50.16 114 VAL A N 1
ATOM 950 C CA . VAL A 1 114 ? -11.654 -2.889 -40.199 1.00 50.16 114 VAL A CA 1
ATOM 951 C C . VAL A 1 114 ? -12.834 -3.801 -39.889 1.00 50.16 114 VAL A C 1
ATOM 953 O O . VAL A 1 114 ? -12.829 -4.513 -38.887 1.00 50.16 114 VAL A O 1
ATOM 956 N N . GLY A 1 115 ? -13.865 -3.769 -40.744 1.00 45.50 115 GLY A N 1
ATOM 957 C CA . GLY A 1 115 ? -14.893 -4.814 -40.753 1.00 45.50 115 GLY A CA 1
ATOM 958 C C . GLY A 1 115 ? -14.221 -6.194 -40.736 1.00 45.50 115 GLY A C 1
ATOM 959 O O . GLY A 1 115 ? -13.096 -6.310 -41.224 1.00 45.50 115 GLY A O 1
ATOM 960 N N . PRO A 1 116 ? -14.849 -7.224 -40.145 1.00 41.16 116 PRO A N 1
ATOM 961 C CA . PRO A 1 116 ? -14.183 -8.489 -39.862 1.00 41.16 116 PRO A CA 1
ATOM 962 C C . PRO A 1 116 ? -13.473 -8.984 -41.119 1.00 41.16 116 PRO A C 1
ATOM 964 O O . PRO A 1 116 ? -14.117 -9.228 -42.139 1.00 41.16 116 PRO A O 1
ATOM 967 N N . SER A 1 117 ? -12.142 -9.101 -41.052 1.00 44.25 117 SER A N 1
ATOM 968 C CA . SER A 1 117 ? -11.394 -9.847 -42.056 1.00 44.25 117 SER A CA 1
ATOM 969 C C . SER A 1 117 ? -11.997 -11.247 -42.076 1.00 44.25 117 SER A C 1
ATOM 971 O O . SER A 1 117 ? -11.962 -11.975 -41.080 1.00 44.25 117 SER A O 1
ATOM 973 N N . LEU A 1 118 ? -12.687 -11.537 -43.175 1.00 40.47 118 LEU A N 1
ATOM 974 C CA . LEU A 1 118 ? -13.589 -12.660 -43.332 1.00 40.47 118 LEU A CA 1
ATOM 975 C C . LEU A 1 118 ? -12.776 -13.958 -43.389 1.00 40.47 118 LEU A C 1
ATOM 977 O O . LEU A 1 118 ? -12.380 -14.409 -44.456 1.00 40.47 118 LEU A O 1
ATOM 981 N N . TYR A 1 119 ? -12.572 -14.591 -42.240 1.00 39.78 119 TYR A N 1
ATOM 982 C CA . TYR A 1 119 ? -12.406 -16.043 -42.161 1.00 39.78 119 TYR A CA 1
ATOM 983 C C . TYR A 1 119 ? -13.594 -16.645 -41.406 1.00 39.78 119 TYR A C 1
ATOM 985 O O . TYR A 1 119 ? -13.458 -17.386 -40.441 1.00 39.78 119 TYR A O 1
ATOM 993 N N . THR A 1 120 ? -14.809 -16.302 -41.829 1.00 32.06 120 THR A N 1
ATOM 994 C CA . THR A 1 120 ? -15.990 -17.079 -41.439 1.00 32.06 120 THR A CA 1
ATOM 995 C C . THR A 1 120 ? -16.289 -18.055 -42.565 1.00 32.06 120 THR A C 1
ATOM 997 O O . THR A 1 120 ? -16.608 -17.636 -43.675 1.00 32.06 120 THR A O 1
ATOM 1000 N N . LEU A 1 121 ? -16.159 -19.355 -42.280 1.00 41.22 121 LEU A N 1
ATOM 1001 C CA . LEU A 1 121 ? -16.745 -20.411 -43.100 1.00 41.22 121 LEU A CA 1
ATOM 1002 C C . LEU A 1 121 ? -18.251 -20.137 -43.212 1.00 41.22 121 LEU A C 1
ATOM 1004 O O . LEU A 1 121 ? -18.961 -20.203 -42.210 1.00 41.22 121 LEU A O 1
ATOM 1008 N N . THR A 1 122 ? -18.745 -19.864 -44.416 1.00 30.22 122 THR A N 1
ATOM 1009 C CA . THR A 1 122 ? -20.182 -19.862 -44.700 1.00 30.22 122 THR A CA 1
ATOM 1010 C C . THR A 1 122 ? -20.481 -20.889 -45.777 1.00 30.22 122 THR A C 1
ATOM 1012 O O . THR A 1 122 ? -20.202 -20.690 -46.958 1.00 30.22 122 THR A O 1
ATOM 1015 N N . SER A 1 123 ? -21.074 -21.999 -45.346 1.00 43.81 123 SER A N 1
ATOM 1016 C CA . SER A 1 123 ? -21.869 -22.881 -46.190 1.00 43.81 123 SER A CA 1
ATOM 1017 C C . SER A 1 123 ? -22.964 -22.048 -46.862 1.00 43.81 123 SER A C 1
ATOM 1019 O O . SER A 1 123 ? -23.820 -21.499 -46.171 1.00 43.81 123 SER A O 1
ATOM 1021 N N . GLY A 1 124 ? -22.930 -21.939 -48.190 1.00 37.31 124 GLY A N 1
ATOM 1022 C CA . GLY A 1 124 ? -23.971 -21.265 -48.970 1.00 37.31 124 GLY A CA 1
ATOM 1023 C C . GLY A 1 124 ? -23.415 -20.372 -50.074 1.00 37.31 124 GLY A C 1
ATOM 1024 O O . GLY A 1 124 ? -23.222 -19.181 -49.873 1.00 37.31 124 GLY A O 1
ATOM 1025 N N . THR A 1 125 ? -23.164 -20.981 -51.236 1.00 42.47 125 THR A N 1
ATOM 1026 C CA . THR A 1 125 ? -23.182 -20.383 -52.587 1.00 42.47 125 THR A CA 1
ATOM 1027 C C . THR A 1 125 ? -22.943 -18.870 -52.684 1.00 42.47 125 THR A C 1
ATOM 1029 O O . THR A 1 125 ? -23.890 -18.094 -52.800 1.00 42.47 125 THR A O 1
ATOM 1032 N N . SER A 1 126 ? -21.680 -18.450 -52.720 1.00 39.12 126 SER A N 1
ATOM 1033 C CA . SER A 1 126 ? -21.220 -17.214 -53.375 1.00 39.12 126 SER A CA 1
ATOM 1034 C C . SER A 1 126 ? -19.713 -17.333 -53.595 1.00 39.12 126 SER A C 1
ATOM 1036 O O . SER A 1 126 ? -18.968 -17.576 -52.650 1.00 39.12 126 SER A O 1
ATOM 1038 N N . GLY A 1 127 ? -19.286 -17.273 -54.859 1.00 47.72 127 GLY A N 1
ATOM 1039 C CA . GLY A 1 127 ? -17.930 -17.617 -55.288 1.00 47.72 127 GLY A CA 1
ATOM 1040 C C . GLY A 1 127 ? -16.845 -16.815 -54.569 1.00 47.72 127 GLY A C 1
ATOM 1041 O O . GLY A 1 127 ? -16.853 -15.585 -54.577 1.00 47.72 127 GLY A O 1
ATOM 1042 N N . CYS A 1 128 ? -15.896 -17.525 -53.962 1.00 48.31 128 CYS A N 1
ATOM 1043 C CA . CYS A 1 128 ? -14.671 -16.947 -53.432 1.00 48.31 128 CYS A CA 1
ATOM 1044 C C . CYS A 1 128 ? -13.724 -16.594 -54.594 1.00 48.31 128 CYS A C 1
ATOM 1046 O O . CYS A 1 128 ? -13.473 -17.405 -55.484 1.00 48.31 128 CYS A O 1
ATOM 1048 N N . ASN A 1 129 ? -13.198 -15.366 -54.603 1.00 63.31 129 ASN A N 1
ATOM 1049 C CA . ASN A 1 129 ? -12.170 -14.964 -55.562 1.00 63.31 129 ASN A CA 1
ATOM 1050 C C . ASN A 1 129 ? -10.836 -15.596 -55.153 1.00 63.31 129 ASN A C 1
ATOM 1052 O O . ASN A 1 129 ? -10.148 -15.086 -54.271 1.00 63.31 129 ASN A O 1
ATOM 1056 N N . VAL A 1 130 ? -10.498 -16.721 -55.783 1.00 68.81 130 VAL A N 1
ATOM 1057 C CA . VAL A 1 130 ? -9.215 -17.409 -55.601 1.00 68.81 130 VAL A CA 1
ATOM 1058 C C . VAL A 1 130 ? -8.091 -16.574 -56.243 1.00 68.81 130 VAL A C 1
ATOM 1060 O O . VAL A 1 130 ? -8.175 -16.303 -57.452 1.00 68.81 130 VAL A O 1
ATOM 1063 N N . PRO A 1 131 ? -7.051 -16.182 -55.472 1.00 76.31 131 PRO A N 1
ATOM 1064 C CA . PRO A 1 131 ? -5.829 -15.565 -55.993 1.00 76.31 131 PRO A CA 1
ATOM 1065 C C . PRO A 1 131 ? -5.198 -16.397 -57.118 1.00 76.31 131 PRO A C 1
ATOM 1067 O O . PRO A 1 131 ? -5.233 -17.626 -57.074 1.00 76.31 131 PRO A O 1
ATOM 1070 N N . GLU A 1 132 ? -4.658 -15.740 -58.148 1.00 70.94 132 GLU A N 1
ATOM 1071 C CA . GLU A 1 132 ? -4.228 -16.388 -59.401 1.00 70.94 132 GLU A CA 1
ATOM 1072 C C . GLU A 1 132 ? -3.204 -17.518 -59.176 1.00 70.94 132 GLU A C 1
ATOM 1074 O O . GLU A 1 132 ? -3.262 -18.550 -59.839 1.00 70.94 132 GLU A O 1
ATOM 1079 N N . ASP A 1 133 ? -2.328 -17.358 -58.184 1.00 79.50 133 ASP A N 1
ATOM 1080 C CA . ASP A 1 133 ? -1.283 -18.302 -57.780 1.00 79.50 133 ASP A CA 1
ATOM 1081 C C . ASP A 1 133 ? -1.819 -19.583 -57.122 1.00 79.50 133 ASP A C 1
ATOM 1083 O O . ASP A 1 133 ? -1.148 -20.613 -57.136 1.00 79.50 133 ASP A O 1
ATOM 1087 N N . GLN A 1 134 ? -3.037 -19.554 -56.575 1.00 69.25 134 GLN A N 1
ATOM 1088 C CA . GLN A 1 134 ? -3.627 -20.699 -55.872 1.00 69.25 134 GLN A CA 1
ATOM 1089 C C . GLN A 1 134 ? -4.625 -21.491 -56.722 1.00 69.25 134 GLN A C 1
ATOM 1091 O O . GLN A 1 134 ? -5.111 -22.542 -56.301 1.00 69.25 134 GLN A O 1
ATOM 1096 N N . ARG A 1 135 ? -4.909 -21.034 -57.948 1.00 74.56 135 ARG A N 1
ATOM 1097 C CA . ARG A 1 135 ? -5.873 -21.686 -58.849 1.00 74.56 135 ARG A CA 1
ATOM 1098 C C . ARG A 1 135 ? -5.415 -23.065 -59.310 1.00 74.56 135 ARG A C 1
ATOM 1100 O O . ARG A 1 135 ? -6.235 -23.977 -59.373 1.00 74.56 135 ARG A O 1
ATOM 1107 N N . GLU A 1 136 ? -4.131 -23.229 -59.626 1.00 75.31 136 GLU A N 1
ATOM 1108 C CA . GLU A 1 136 ? -3.597 -24.523 -60.076 1.00 75.31 136 GLU A CA 1
ATOM 1109 C C . GLU A 1 136 ? -3.571 -25.562 -58.957 1.00 75.31 136 GLU A C 1
ATOM 1111 O O . GLU A 1 136 ? -3.883 -26.727 -59.192 1.00 75.31 136 GLU A O 1
ATOM 1116 N N . PHE A 1 137 ? -3.261 -25.134 -57.732 1.00 76.12 137 PHE A N 1
ATOM 1117 C CA . PHE A 1 137 ? -3.283 -26.011 -56.567 1.00 76.12 137 PHE A CA 1
ATOM 1118 C C . PHE A 1 137 ? -4.700 -26.498 -56.250 1.00 76.12 137 PHE A C 1
ATOM 1120 O O . PHE A 1 137 ? -4.897 -27.674 -55.989 1.00 76.12 137 PHE A O 1
ATOM 1127 N N . ILE A 1 138 ? -5.708 -25.626 -56.319 1.00 72.62 138 ILE A N 1
ATOM 1128 C CA . ILE A 1 138 ? -7.093 -26.034 -56.041 1.00 72.62 138 ILE A CA 1
ATOM 1129 C C . ILE A 1 138 ? -7.618 -26.983 -57.129 1.00 72.62 138 ILE A C 1
ATOM 1131 O O . ILE A 1 138 ? -8.271 -27.970 -56.808 1.00 72.62 138 ILE A O 1
ATOM 1135 N N . ARG A 1 139 ? -7.267 -26.747 -58.401 1.00 70.75 139 ARG A N 1
ATOM 1136 C CA . ARG A 1 139 ? -7.648 -27.633 -59.517 1.00 70.75 139 ARG A CA 1
ATOM 1137 C C . ARG A 1 139 ? -7.005 -29.016 -59.473 1.00 70.75 139 ARG A C 1
ATOM 1139 O O . ARG A 1 139 ? -7.513 -29.913 -60.131 1.00 70.75 139 ARG A O 1
ATOM 1146 N N . SER A 1 140 ? -5.877 -29.183 -58.785 1.00 73.69 140 SER A N 1
ATOM 1147 C CA . SER A 1 140 ? -5.208 -30.486 -58.683 1.00 73.69 140 SER A CA 1
ATOM 1148 C C . SER A 1 140 ? -5.737 -31.357 -57.540 1.00 73.69 140 SER A C 1
ATOM 1150 O O . SER A 1 140 ? -5.338 -32.515 -57.435 1.00 73.69 140 SER A O 1
ATOM 1152 N N . VAL A 1 141 ? -6.604 -30.803 -56.686 1.00 69.81 141 VAL A N 1
ATOM 1153 C CA . VAL A 1 141 ? -7.136 -31.455 -55.479 1.00 69.81 141 VAL A CA 1
ATOM 1154 C C . VAL A 1 141 ? -8.641 -31.775 -55.600 1.00 69.81 141 VAL A C 1
ATOM 1156 O O . VAL A 1 141 ? -9.164 -32.506 -54.759 1.00 69.81 141 VAL A O 1
ATOM 1159 N N . GLU A 1 142 ? -9.322 -31.286 -56.645 1.00 52.75 142 GLU A N 1
ATOM 1160 C CA . GLU A 1 142 ? -10.632 -31.797 -57.111 1.00 52.75 142 GLU A CA 1
ATOM 1161 C C . GLU A 1 142 ? -10.472 -33.034 -58.007 1.00 52.75 142 GLU A C 1
ATOM 1163 O O . GLU A 1 142 ? -11.295 -33.967 -57.853 1.00 52.75 142 GLU A O 1
#

Organism: Labeo rohita (NCBI:txid84645)

Sequence (142 aa):
MTNGLDTPEERYTKLRKHSMNFLLLQFGLCTFRYDQNQSTYVTKAFNFYIFPKPFSRTSPDIKFICQSSSIDFLVSQGFDFNKVFRSGIPYLTQEEESQLREQYEERRSQINGVGPSLYTLTSGTSGCNVPEDQREFIRSVE